Protein AF-A0AAD3AJT8-F1 (afdb_monomer_lite)

Sequence (146 aa):
MVAGFSAAALHGSKWVDAMTVVDLIHHNRHRQPGIRVHGDRIEEDEITVVDGILVTSAARTALDLGCWYPTTAAVAGIDALARETRIKAADVELLAQRYPGRRGIVRAREAIALFDGGSQSPKESWLRVVLTQAGLTATTDADPGR

pLDDT: mean 86.3, std 14.16, range [37.19, 97.94]

Radius of gyration: 15.44 Å; chains: 1; bounding box: 39×39×34 Å

Secondary structure (DSSP, 8-state):
-B-HHHHHHHTT-----S--PEEEE-S-----TTEEEE-----GGGEEEETTEEEE-HHHHHHHHHHHS-HHHHHHHHHHHHHHH---HHHHHHHHHT-TT-TTHHHHHHHHHH--TT--SHHHHHHHHHHHHTT-----------

Foldseek 3Di:
DWAALRLLVLLVQDDPDDLQQTEEEDCDCPDDPSHHYDPDDDDPVQWDARPNDIGGDLLRRLLCLQQPDQLLSSQLSNLSSCLRRVDALVSNVVVLVVPVPRHRSVSSNVSSVQHDVPDPDSVVSNVSSVCVVVVNDDPPDDPPDD

Structure (mmCIF, N/CA/C/O backbone):
data_AF-A0AAD3AJT8-F1
#
_entry.id   AF-A0AAD3AJT8-F1
#
loop_
_atom_site.group_PDB
_atom_site.id
_atom_site.type_symbol
_atom_site.label_atom_id
_atom_site.label_alt_id
_atom_site.label_comp_id
_atom_site.label_asym_id
_atom_site.label_entity_id
_atom_site.label_seq_id
_atom_site.pdbx_PDB_ins_code
_atom_site.Cartn_x
_atom_site.Cartn_y
_atom_site.Cartn_z
_atom_site.occupancy
_atom_site.B_iso_or_equiv
_atom_site.auth_seq_id
_atom_site.auth_comp_id
_atom_site.auth_asym_id
_atom_site.auth_atom_id
_atom_site.pdbx_PDB_model_num
ATOM 1 N N . MET A 1 1 ? -11.597 -11.596 0.221 1.00 91.75 1 MET A N 1
ATOM 2 C CA . MET A 1 1 ? -11.128 -10.622 1.229 1.00 91.75 1 MET A CA 1
ATOM 3 C C . MET A 1 1 ? -10.887 -9.290 0.547 1.00 91.75 1 MET A C 1
ATOM 5 O O . MET A 1 1 ? -10.440 -9.317 -0.594 1.00 91.75 1 MET A O 1
ATOM 9 N N . VAL A 1 2 ? -11.209 -8.171 1.196 1.00 94.31 2 VAL A N 1
ATOM 10 C CA . VAL A 1 2 ? -11.017 -6.824 0.632 1.00 94.31 2 VAL A CA 1
ATOM 11 C C . VAL A 1 2 ? -9.534 -6.446 0.658 1.00 94.31 2 VAL A C 1
ATOM 13 O O . VAL A 1 2 ? -8.856 -6.720 1.645 1.00 94.31 2 VAL A O 1
ATOM 16 N N . ALA A 1 3 ? -9.031 -5.855 -0.427 1.00 94.56 3 ALA A N 1
ATOM 17 C CA . ALA A 1 3 ? -7.622 -5.508 -0.610 1.00 94.56 3 ALA A CA 1
ATOM 18 C C . ALA A 1 3 ? -7.451 -4.151 -1.322 1.00 94.56 3 ALA A C 1
ATOM 20 O O . ALA A 1 3 ? -8.435 -3.464 -1.608 1.00 94.56 3 ALA A O 1
ATOM 21 N N . GLY A 1 4 ? -6.205 -3.751 -1.600 1.00 93.19 4 GLY A N 1
ATOM 22 C CA . GLY A 1 4 ? -5.887 -2.576 -2.423 1.00 93.19 4 GLY A CA 1
ATOM 23 C C . GLY A 1 4 ? -6.526 -1.274 -1.925 1.00 93.19 4 GLY A C 1
ATOM 24 O O . GLY A 1 4 ? -6.581 -1.019 -0.722 1.00 93.19 4 GLY A O 1
ATOM 25 N N . PHE A 1 5 ? -7.037 -0.442 -2.838 1.00 92.50 5 PHE A N 1
ATOM 26 C CA . PHE A 1 5 ? -7.644 0.842 -2.453 1.00 92.50 5 PHE A CA 1
ATOM 27 C C . PHE A 1 5 ? -8.921 0.677 -1.625 1.00 92.50 5 PHE A C 1
ATOM 29 O O . PHE A 1 5 ? -9.211 1.513 -0.773 1.00 92.50 5 PHE A O 1
ATOM 36 N N . SER A 1 6 ? -9.666 -0.413 -1.823 1.00 92.19 6 SER A N 1
ATOM 37 C CA . SER A 1 6 ? -10.845 -0.713 -1.007 1.00 92.19 6 SER A CA 1
ATOM 38 C C . SER A 1 6 ? -10.463 -1.037 0.434 1.00 92.19 6 SER A C 1
ATOM 40 O O . SER A 1 6 ? -11.114 -0.562 1.359 1.00 92.19 6 SER A O 1
ATOM 42 N N . ALA A 1 7 ? -9.381 -1.791 0.636 1.00 93.50 7 ALA A N 1
ATOM 43 C CA . ALA A 1 7 ? -8.843 -2.034 1.968 1.00 93.50 7 ALA A CA 1
ATOM 44 C C . ALA A 1 7 ? -8.306 -0.750 2.596 1.00 93.50 7 ALA A C 1
ATOM 46 O O . ALA A 1 7 ? -8.593 -0.483 3.757 1.00 93.50 7 ALA A O 1
ATOM 47 N N . ALA A 1 8 ? -7.582 0.071 1.829 1.00 92.75 8 ALA A N 1
ATOM 48 C CA . ALA A 1 8 ? -7.080 1.350 2.321 1.00 92.75 8 ALA A CA 1
ATOM 49 C C . ALA A 1 8 ? -8.222 2.256 2.808 1.00 92.75 8 ALA A C 1
ATOM 51 O O . ALA A 1 8 ? -8.114 2.846 3.880 1.00 92.75 8 ALA A O 1
ATOM 52 N N . ALA A 1 9 ? -9.334 2.310 2.067 1.00 91.56 9 ALA A N 1
ATOM 53 C CA . ALA A 1 9 ? -10.524 3.054 2.470 1.00 91.56 9 ALA A CA 1
ATOM 54 C C . ALA A 1 9 ? -11.150 2.515 3.767 1.00 91.56 9 ALA A C 1
ATOM 56 O O . ALA A 1 9 ? -11.516 3.306 4.633 1.00 91.56 9 ALA A O 1
ATOM 57 N N . LEU A 1 10 ? -11.227 1.188 3.937 1.00 93.19 10 LEU A N 1
ATOM 58 C CA . LEU A 1 10 ? -11.688 0.581 5.193 1.00 93.19 10 LEU A CA 1
ATOM 59 C C . LEU A 1 10 ? -10.743 0.899 6.363 1.00 93.19 10 LEU A C 1
ATOM 61 O O . LEU A 1 10 ? -11.212 1.150 7.463 1.00 93.19 10 LEU A O 1
ATOM 65 N N . HIS A 1 11 ? -9.434 1.008 6.124 1.00 92.62 11 HIS A N 1
ATOM 66 C CA . HIS A 1 11 ? -8.458 1.500 7.112 1.00 92.62 11 HIS A CA 1
ATOM 67 C C . HIS A 1 11 ? -8.565 3.008 7.413 1.00 92.62 11 HIS A C 1
ATOM 69 O O . HIS A 1 11 ? -7.739 3.544 8.146 1.00 92.62 11 HIS A O 1
ATOM 75 N N . GLY A 1 12 ? -9.559 3.707 6.857 1.00 89.50 12 GLY A N 1
ATOM 76 C CA . GLY A 1 12 ? -9.808 5.132 7.086 1.00 89.50 12 GLY A CA 1
ATOM 77 C C . GLY A 1 12 ? -9.156 6.064 6.063 1.00 89.50 12 GLY A C 1
ATOM 78 O O . GLY A 1 12 ? -9.372 7.277 6.114 1.00 89.50 12 GLY A O 1
ATOM 79 N N . SER A 1 13 ? -8.394 5.526 5.105 1.00 87.19 13 SER A N 1
ATOM 80 C CA . SER A 1 13 ? -7.703 6.332 4.100 1.00 87.19 13 SER A CA 1
ATOM 81 C C . SER A 1 13 ? -8.689 7.064 3.191 1.00 87.19 13 SER A C 1
ATOM 83 O O . SER A 1 13 ? -9.553 6.463 2.548 1.00 87.19 13 SER A O 1
ATOM 85 N N . LYS A 1 14 ? -8.530 8.384 3.082 1.00 78.69 14 LYS A N 1
ATOM 86 C CA . LYS A 1 14 ? -9.339 9.227 2.193 1.00 78.69 14 LYS A CA 1
ATOM 87 C C . LYS A 1 14 ? -8.633 9.389 0.853 1.00 78.69 14 LYS A C 1
ATOM 89 O O . LYS A 1 14 ? -7.882 10.341 0.644 1.00 78.69 14 LYS A O 1
ATOM 94 N N . TRP A 1 15 ? -8.862 8.436 -0.046 1.00 68.69 15 TRP A N 1
ATOM 95 C CA . TRP A 1 15 ? -8.353 8.495 -1.413 1.00 68.69 15 TRP A CA 1
ATOM 96 C C . TRP A 1 15 ? -9.249 9.343 -2.327 1.00 68.69 15 TRP A C 1
ATOM 98 O O . TRP A 1 15 ? -10.473 9.305 -2.213 1.00 68.69 15 TRP A O 1
ATOM 108 N N . VAL A 1 16 ? -8.641 10.092 -3.252 1.00 55.38 16 VAL A N 1
ATOM 109 C CA . VAL A 1 16 ? -9.338 10.966 -4.212 1.00 55.38 16 VAL A CA 1
ATOM 110 C C . VAL A 1 16 ? -9.272 10.336 -5.604 1.00 55.38 16 VAL A C 1
ATOM 112 O O . VAL A 1 16 ? -8.511 10.774 -6.460 1.00 55.38 16 VAL A O 1
ATOM 115 N N . ASP A 1 17 ? -10.050 9.279 -5.827 1.00 60.09 17 ASP A N 1
ATOM 116 C CA . ASP A 1 17 ? -10.425 8.840 -7.175 1.00 60.09 17 ASP A CA 1
ATOM 117 C C . ASP A 1 17 ? -11.832 8.225 -7.139 1.00 60.09 17 ASP A C 1
ATOM 119 O O . ASP A 1 17 ? -12.138 7.394 -6.286 1.00 60.09 17 ASP A O 1
ATOM 123 N N . ALA A 1 18 ? -12.705 8.690 -8.033 1.00 49.44 18 ALA A N 1
ATOM 124 C CA . ALA A 1 18 ? -14.160 8.525 -7.977 1.00 49.44 18 ALA A CA 1
ATOM 125 C C . ALA A 1 18 ? -14.680 7.253 -8.674 1.00 49.44 18 ALA A C 1
ATOM 127 O O . ALA A 1 18 ? -15.889 7.069 -8.795 1.00 49.44 18 ALA A O 1
ATOM 128 N N . MET A 1 19 ? -13.791 6.367 -9.128 1.00 55.22 19 MET A N 1
ATOM 129 C CA . MET A 1 19 ? -14.154 5.123 -9.817 1.00 55.22 19 MET A CA 1
ATOM 130 C C . MET A 1 19 ? -13.625 3.906 -9.056 1.00 55.22 19 MET A C 1
ATOM 132 O O . MET A 1 19 ? -12.768 3.163 -9.541 1.00 55.22 19 MET A O 1
ATOM 136 N N . THR A 1 20 ? -14.129 3.711 -7.836 1.00 63.78 20 THR A N 1
ATOM 137 C CA . THR A 1 20 ? -13.678 2.656 -6.921 1.00 63.78 20 THR A CA 1
ATOM 138 C C . THR A 1 20 ? -14.097 1.277 -7.423 1.00 63.78 20 THR A C 1
ATOM 140 O O . THR A 1 20 ? -15.145 0.741 -7.068 1.00 63.78 20 THR A O 1
ATOM 143 N N . VAL A 1 21 ? -13.256 0.679 -8.262 1.00 72.25 21 VAL A N 1
ATOM 144 C CA . VAL A 1 21 ? -13.266 -0.767 -8.483 1.00 72.25 21 VAL A CA 1
ATOM 145 C C . VAL A 1 21 ? -12.895 -1.432 -7.160 1.00 72.25 21 VAL A C 1
ATOM 147 O O . VAL A 1 21 ? -11.871 -1.094 -6.568 1.00 72.25 21 VAL A O 1
ATOM 150 N N . VAL A 1 22 ? -13.719 -2.371 -6.699 1.00 81.56 22 VAL A N 1
ATOM 151 C CA . VAL A 1 22 ? -13.459 -3.107 -5.462 1.00 81.56 22 VAL A CA 1
ATOM 152 C C . VAL A 1 22 ? -12.359 -4.132 -5.714 1.00 81.56 22 VAL A C 1
ATOM 154 O O . VAL A 1 22 ? -12.545 -5.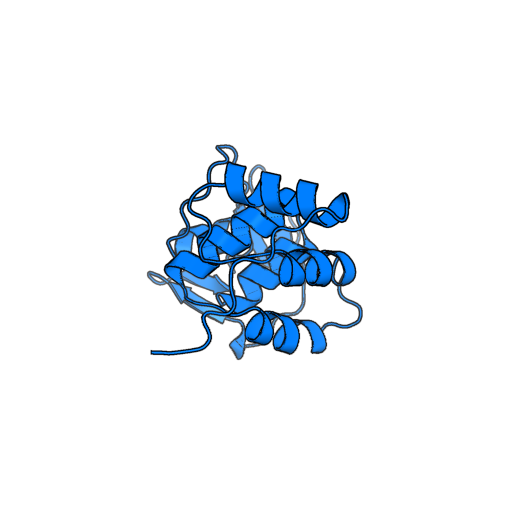053 -6.513 1.00 81.56 22 VAL A O 1
ATOM 157 N N . ASP A 1 23 ? -11.214 -3.983 -5.048 1.00 87.94 23 ASP A N 1
ATOM 158 C CA . ASP A 1 23 ? -10.136 -4.973 -5.107 1.00 87.94 23 ASP A CA 1
ATOM 159 C C . ASP A 1 23 ? -10.393 -6.087 -4.087 1.00 87.94 23 ASP A C 1
ATOM 161 O O . ASP A 1 23 ? -10.536 -5.842 -2.886 1.00 87.94 23 ASP A O 1
ATOM 165 N N . LEU A 1 24 ? -10.411 -7.332 -4.562 1.00 91.00 24 LEU A N 1
ATOM 166 C CA . LEU A 1 24 ? -10.566 -8.521 -3.732 1.00 91.00 24 LEU A CA 1
ATOM 167 C C . LEU A 1 24 ? -9.405 -9.490 -3.948 1.00 91.00 24 LEU A C 1
ATOM 169 O O . LEU A 1 24 ? -9.041 -9.770 -5.086 1.00 91.00 24 LEU A O 1
ATOM 173 N N . ILE A 1 25 ? -8.896 -10.090 -2.873 1.00 88.75 25 ILE A N 1
ATOM 174 C CA . ILE A 1 25 ? -8.090 -11.316 -2.951 1.00 88.75 25 ILE A CA 1
ATOM 175 C C . ILE A 1 25 ? -9.030 -12.511 -2.795 1.00 88.75 25 ILE A C 1
ATOM 177 O O . ILE A 1 25 ? -9.714 -12.652 -1.769 1.00 88.75 25 ILE A O 1
ATOM 181 N N . HIS A 1 26 ? -9.100 -13.346 -3.834 1.00 86.56 26 HIS A N 1
ATOM 182 C CA . HIS A 1 26 ? -9.925 -14.550 -3.852 1.00 86.56 26 HIS A CA 1
ATOM 183 C C . HIS A 1 26 ? -9.467 -15.544 -4.935 1.00 86.56 26 HIS A C 1
ATOM 185 O O . HIS A 1 26 ? -8.973 -15.156 -5.993 1.00 86.56 26 HIS A O 1
ATOM 191 N N . HIS A 1 27 ? -9.652 -16.846 -4.690 1.00 77.56 27 HIS A N 1
ATOM 192 C CA . HIS A 1 27 ? -9.247 -17.901 -5.629 1.00 77.56 27 HIS A CA 1
ATOM 193 C C . HIS A 1 27 ? -10.176 -17.989 -6.850 1.00 77.56 27 HIS A C 1
ATOM 195 O O . HIS A 1 27 ? -9.732 -18.335 -7.945 1.00 77.56 27 HIS A O 1
ATOM 201 N N . ASN A 1 28 ? -11.455 -17.642 -6.685 1.00 75.38 28 ASN A N 1
ATOM 202 C CA . ASN A 1 28 ? -12.420 -17.618 -7.772 1.00 75.38 28 ASN A CA 1
ATOM 203 C C . ASN A 1 28 ? -12.328 -16.297 -8.554 1.00 75.38 28 ASN A C 1
ATOM 205 O O . ASN A 1 28 ? -12.687 -15.236 -8.050 1.00 75.38 28 ASN A O 1
ATOM 209 N N . ARG A 1 29 ? -11.843 -16.377 -9.798 1.00 67.06 29 ARG A N 1
ATOM 210 C CA . ARG A 1 29 ? -11.544 -15.224 -10.666 1.00 67.06 29 ARG A CA 1
ATOM 211 C C . ARG A 1 29 ? -12.719 -14.782 -11.542 1.00 67.06 29 ARG A C 1
ATOM 213 O O . ARG A 1 29 ? -12.490 -14.110 -12.551 1.00 67.06 29 ARG A O 1
ATOM 220 N N . HIS A 1 30 ? -13.955 -15.164 -11.215 1.00 71.88 30 HIS A N 1
ATOM 221 C CA . HIS A 1 30 ? -15.117 -14.675 -11.954 1.00 71.88 30 HIS A CA 1
ATOM 222 C C . HIS A 1 30 ? -15.147 -13.144 -11.937 1.00 71.88 30 HIS A C 1
ATOM 224 O O . HIS A 1 30 ? -15.248 -12.508 -10.890 1.00 71.88 30 HIS A O 1
ATOM 230 N N . ARG A 1 31 ? -15.024 -12.549 -13.125 1.00 62.91 31 ARG A N 1
ATOM 231 C CA . ARG A 1 31 ? -15.059 -11.099 -13.293 1.00 62.91 31 ARG A CA 1
ATOM 232 C C . ARG A 1 31 ? -16.499 -10.622 -13.195 1.00 62.91 31 ARG A C 1
ATOM 23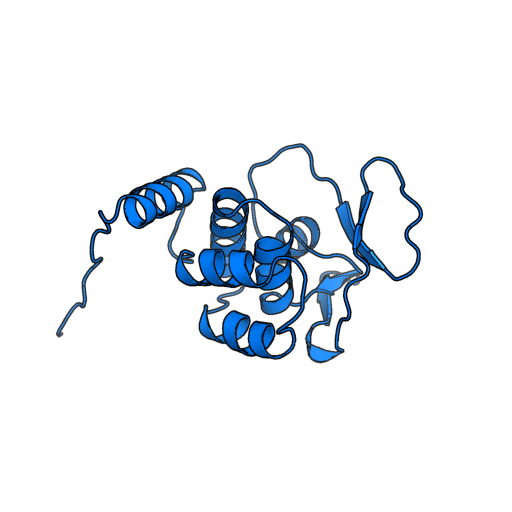4 O O . ARG A 1 31 ? -17.315 -10.960 -14.047 1.00 62.91 31 ARG A O 1
ATOM 241 N N . GLN A 1 32 ? -16.774 -9.804 -12.190 1.00 74.50 32 GLN A N 1
ATOM 242 C CA . GLN A 1 32 ? -17.990 -9.005 -12.113 1.00 74.50 32 GLN A CA 1
ATOM 243 C C . GLN A 1 32 ? -17.645 -7.543 -12.430 1.00 74.50 32 GLN A C 1
ATOM 245 O O . GLN A 1 32 ? -16.567 -7.079 -12.042 1.00 74.50 32 GLN A O 1
ATOM 250 N N . PRO A 1 33 ? -18.511 -6.804 -13.146 1.00 78.50 33 PRO A N 1
ATOM 251 C CA . PRO A 1 33 ? -18.326 -5.370 -13.341 1.00 78.50 33 PRO A CA 1
ATOM 252 C C . PRO A 1 33 ? -18.118 -4.662 -11.995 1.00 78.50 33 PRO A C 1
ATOM 254 O O . PRO A 1 33 ? -18.841 -4.925 -11.040 1.00 78.50 33 PRO A O 1
ATOM 257 N N . GLY A 1 34 ? -17.107 -3.795 -11.909 1.00 81.69 34 GLY A N 1
ATOM 258 C CA . GLY A 1 34 ? -16.777 -3.076 -10.673 1.00 81.69 34 GLY A CA 1
ATOM 259 C C . GLY A 1 34 ? -15.954 -3.865 -9.648 1.00 81.69 34 GLY A C 1
ATOM 260 O O . GLY A 1 34 ? -15.603 -3.295 -8.621 1.00 81.69 34 GLY A O 1
ATOM 261 N N . ILE A 1 35 ? -15.584 -5.124 -9.921 1.00 84.38 35 ILE A N 1
ATOM 262 C CA . ILE A 1 35 ? -14.741 -5.940 -9.034 1.00 84.38 35 ILE A CA 1
ATOM 263 C C . ILE A 1 35 ? -13.466 -6.378 -9.757 1.00 84.38 35 ILE A C 1
ATOM 265 O O . ILE A 1 35 ? -13.505 -6.964 -10.844 1.00 84.38 35 ILE A O 1
ATOM 269 N N . ARG A 1 36 ? -12.314 -6.147 -9.124 1.00 87.69 36 ARG A N 1
ATOM 270 C CA . ARG A 1 36 ? -11.020 -6.682 -9.552 1.00 87.69 36 ARG A CA 1
ATOM 271 C C . ARG A 1 36 ? -10.583 -7.771 -8.582 1.00 87.69 36 ARG A C 1
ATOM 273 O O . ARG A 1 36 ? -10.293 -7.501 -7.423 1.00 87.69 36 ARG A O 1
ATOM 280 N N . VAL A 1 37 ? -10.530 -9.007 -9.072 1.00 89.38 37 VAL A N 1
ATOM 281 C CA . VAL A 1 37 ? -10.081 -10.155 -8.277 1.00 89.38 37 VAL A CA 1
ATOM 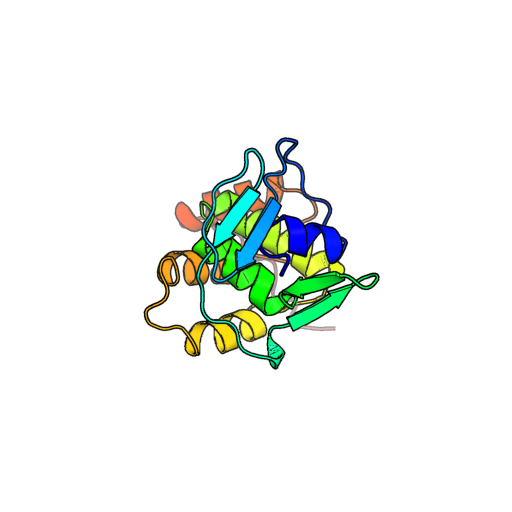282 C C . VAL A 1 37 ? -8.608 -10.445 -8.543 1.00 89.38 37 VAL A C 1
ATOM 284 O O . VAL A 1 37 ? -8.192 -10.611 -9.693 1.00 89.38 37 VAL A O 1
ATOM 287 N N . HIS A 1 38 ? -7.848 -10.559 -7.462 1.00 90.12 38 HIS A N 1
ATOM 288 C CA . HIS A 1 38 ? -6.433 -10.898 -7.417 1.00 90.12 38 HIS A CA 1
ATOM 289 C C . HIS A 1 38 ? -6.258 -12.292 -6.806 1.00 90.12 38 HIS A C 1
ATOM 291 O O . HIS A 1 38 ? -6.924 -12.653 -5.836 1.00 90.12 38 HIS A O 1
ATOM 297 N N . GLY A 1 39 ? -5.380 -13.096 -7.405 1.00 88.50 39 GLY A N 1
ATOM 298 C CA . GLY A 1 39 ? -5.132 -14.489 -7.012 1.00 88.50 39 GLY A CA 1
ATOM 299 C C . GLY A 1 39 ? -3.870 -14.668 -6.170 1.00 88.50 39 GLY A C 1
ATOM 300 O O . GLY A 1 39 ? -3.251 -15.727 -6.236 1.00 88.50 39 GLY A O 1
ATOM 301 N N . ASP A 1 40 ? -3.432 -13.614 -5.489 1.00 90.19 40 ASP A N 1
ATOM 302 C CA . ASP A 1 40 ? -2.190 -13.577 -4.726 1.00 90.19 40 ASP A CA 1
ATOM 303 C C . ASP A 1 40 ? -2.269 -14.469 -3.478 1.00 90.19 40 ASP A C 1
ATOM 305 O O . ASP A 1 40 ? -3.301 -14.535 -2.810 1.00 90.19 40 ASP A O 1
ATOM 309 N N . ARG A 1 41 ? -1.149 -15.121 -3.134 1.00 91.31 41 ARG A N 1
ATOM 310 C CA . ARG A 1 41 ? -0.991 -15.804 -1.841 1.00 91.31 41 ARG A CA 1
ATOM 311 C C . ARG A 1 41 ? -1.072 -14.780 -0.708 1.00 91.31 41 ARG A C 1
ATOM 313 O O . ARG A 1 41 ? -0.593 -13.651 -0.862 1.00 91.31 41 ARG A O 1
ATOM 320 N N . ILE A 1 42 ? -1.664 -15.182 0.408 1.00 93.31 42 ILE A N 1
ATOM 321 C CA . ILE A 1 42 ? -1.782 -14.367 1.611 1.00 93.31 42 ILE A CA 1
ATOM 322 C C . ILE A 1 42 ? -1.679 -15.248 2.852 1.00 93.31 42 ILE A C 1
ATOM 324 O O . ILE A 1 42 ? -2.270 -16.326 2.875 1.00 93.31 42 ILE A O 1
ATOM 328 N N . GLU A 1 43 ? -0.909 -14.798 3.837 1.00 94.56 43 GLU A N 1
ATOM 329 C CA . GLU A 1 43 ? -0.746 -15.470 5.126 1.00 94.56 43 GLU A CA 1
ATOM 330 C C . GLU A 1 43 ? -1.683 -14.876 6.188 1.00 94.56 43 GLU A C 1
ATOM 332 O O . GLU A 1 43 ? -2.229 -13.786 6.017 1.00 94.56 43 GLU A O 1
ATOM 337 N N . GLU A 1 44 ? -1.892 -15.601 7.287 1.00 94.00 44 GLU A N 1
ATOM 338 C CA . GLU A 1 44 ? -2.857 -15.237 8.335 1.00 94.00 44 GLU A CA 1
ATOM 339 C C . GLU A 1 44 ? -2.535 -13.894 9.013 1.00 94.00 44 GLU A C 1
ATOM 341 O O . GLU A 1 44 ? -3.443 -13.109 9.279 1.00 94.00 44 GLU A O 1
ATOM 346 N N . ASP A 1 45 ? -1.250 -13.572 9.205 1.00 95.62 45 ASP A N 1
ATOM 347 C CA . ASP A 1 45 ? -0.797 -12.302 9.798 1.00 95.62 45 ASP A CA 1
ATOM 348 C C . ASP A 1 45 ? -0.983 -11.086 8.870 1.00 95.62 45 ASP A C 1
ATOM 350 O O . ASP A 1 45 ? -0.780 -9.935 9.259 1.00 95.62 45 ASP A O 1
ATOM 354 N N . GLU A 1 46 ? -1.399 -11.329 7.630 1.00 96.75 46 GLU A N 1
ATOM 355 C CA . GLU A 1 46 ? -1.678 -10.308 6.625 1.00 96.75 46 GLU A CA 1
ATOM 356 C C . GLU A 1 46 ? -3.176 -9.997 6.509 1.00 96.75 46 GLU A C 1
ATOM 358 O O . GLU A 1 46 ? -3.583 -9.216 5.644 1.00 96.75 46 GLU A O 1
ATOM 363 N N . ILE A 1 47 ? -3.992 -10.596 7.378 1.00 97.00 47 ILE A N 1
ATOM 364 C CA . ILE A 1 47 ? -5.447 -10.477 7.412 1.00 97.00 47 ILE A CA 1
ATOM 365 C C . ILE A 1 47 ? -5.861 -9.789 8.709 1.00 97.00 47 ILE A C 1
ATOM 367 O O . ILE A 1 47 ? -5.352 -10.078 9.786 1.00 97.00 47 ILE A O 1
ATOM 371 N N . THR A 1 48 ? -6.814 -8.871 8.613 1.00 97.00 48 THR A N 1
ATOM 372 C CA . THR A 1 48 ? -7.453 -8.246 9.769 1.00 97.00 48 THR A CA 1
ATOM 373 C C . THR A 1 48 ? -8.949 -8.075 9.529 1.00 97.00 48 THR A C 1
ATOM 375 O O . THR A 1 48 ? -9.454 -8.308 8.427 1.00 97.00 48 THR A O 1
ATOM 378 N N . VAL A 1 49 ? -9.668 -7.686 10.576 1.00 96.94 49 VAL A N 1
ATOM 379 C CA . VAL A 1 49 ? -11.095 -7.387 10.525 1.00 96.94 49 VAL A CA 1
ATOM 380 C C . VAL A 1 49 ? -11.298 -5.905 10.805 1.00 96.94 49 VAL A C 1
ATOM 382 O O . VAL A 1 49 ? -10.861 -5.406 11.838 1.00 96.94 49 VAL A O 1
ATOM 385 N N . VAL A 1 50 ? -11.997 -5.219 9.904 1.00 94.25 50 VAL A N 1
ATOM 386 C CA . VAL A 1 50 ? -12.456 -3.837 10.098 1.00 94.25 50 VAL A CA 1
ATOM 387 C C . VAL A 1 50 ? -13.967 -3.825 9.931 1.00 94.25 50 VAL A C 1
ATOM 389 O O . VAL A 1 50 ? -14.467 -4.305 8.917 1.00 94.25 50 VAL A O 1
ATOM 392 N N . ASP A 1 51 ? -14.696 -3.357 10.946 1.00 91.88 51 ASP A N 1
ATOM 393 C CA . ASP A 1 51 ? -16.167 -3.323 10.963 1.00 91.88 51 ASP A CA 1
ATOM 394 C C . ASP A 1 51 ? -16.830 -4.660 10.561 1.00 91.88 51 ASP A C 1
ATOM 396 O O . ASP A 1 51 ? -17.839 -4.708 9.860 1.00 91.88 51 ASP A O 1
ATOM 400 N N . GLY A 1 52 ? -16.234 -5.782 10.984 1.00 94.00 52 GLY A N 1
ATOM 401 C CA . GLY A 1 52 ? -16.716 -7.136 10.675 1.00 94.00 52 GLY A CA 1
ATOM 402 C C . GLY A 1 52 ? -16.352 -7.660 9.278 1.00 94.00 52 GLY A C 1
ATOM 403 O O . GLY A 1 52 ? -16.703 -8.790 8.942 1.00 94.00 52 GLY A O 1
ATOM 404 N N . ILE A 1 53 ? -15.628 -6.884 8.470 1.00 93.94 53 ILE A N 1
ATOM 405 C CA . ILE A 1 53 ? -15.190 -7.254 7.120 1.00 93.94 53 ILE A CA 1
ATOM 406 C C . ILE A 1 53 ? -13.747 -7.755 7.172 1.00 93.94 53 ILE A C 1
ATOM 408 O O . ILE A 1 53 ? -12.895 -7.124 7.788 1.00 93.94 53 ILE A O 1
ATOM 412 N N . LEU A 1 54 ? -13.448 -8.865 6.487 1.00 96.69 54 LEU A N 1
ATOM 413 C CA . LEU A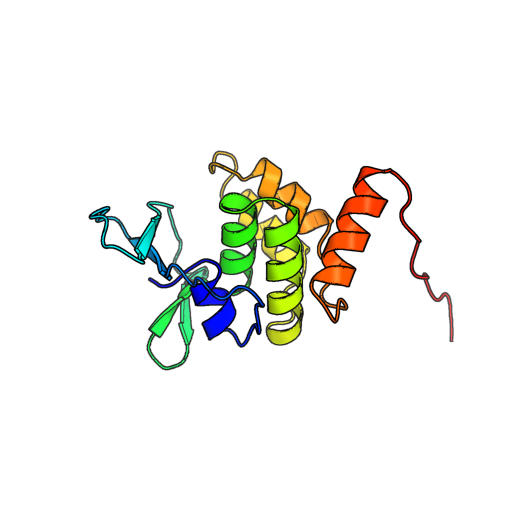 1 54 ? -12.067 -9.316 6.283 1.00 96.69 54 LEU A CA 1
ATOM 414 C C . LEU A 1 54 ? -11.350 -8.406 5.282 1.00 96.69 54 LEU A C 1
ATOM 416 O O . LEU A 1 54 ? -11.759 -8.305 4.115 1.00 96.69 54 LEU A O 1
ATOM 420 N N . VAL A 1 55 ? -10.243 -7.820 5.727 1.00 96.44 55 VAL A N 1
ATOM 421 C CA . VAL A 1 55 ? -9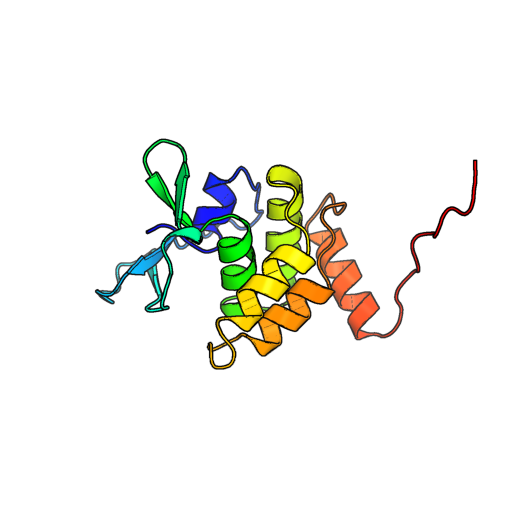.425 -6.852 4.993 1.00 96.44 55 VAL A CA 1
ATOM 422 C C . VAL A 1 55 ? -7.953 -7.247 5.086 1.00 96.44 55 VAL A C 1
ATOM 424 O O . VAL A 1 55 ? -7.511 -7.797 6.092 1.00 96.44 55 VAL A O 1
ATOM 427 N N . THR A 1 56 ? -7.165 -6.950 4.057 1.00 97.75 56 THR A N 1
ATOM 428 C CA . THR A 1 56 ? -5.703 -7.009 4.162 1.00 97.75 56 THR A CA 1
ATOM 429 C C . THR A 1 56 ? -5.197 -6.084 5.269 1.00 97.75 56 THR A C 1
ATOM 431 O O . THR A 1 56 ? -5.697 -4.971 5.429 1.00 97.75 56 THR A O 1
ATOM 434 N N . SER A 1 57 ? -4.177 -6.500 6.023 1.00 97.44 57 SER A N 1
ATOM 435 C CA . SER A 1 57 ? -3.504 -5.641 7.007 1.00 97.44 57 SER A CA 1
ATOM 436 C C . SER A 1 57 ? -2.963 -4.367 6.345 1.00 97.44 57 SER A C 1
ATOM 438 O O . SER A 1 57 ? -2.807 -4.310 5.123 1.00 97.44 57 SER A O 1
ATOM 440 N N . ALA A 1 58 ? -2.661 -3.321 7.115 1.00 96.94 58 ALA A N 1
ATOM 441 C CA . ALA A 1 58 ? -2.173 -2.066 6.539 1.00 96.94 58 ALA A CA 1
ATOM 442 C C . ALA A 1 58 ? -0.862 -2.258 5.743 1.00 96.94 58 ALA A C 1
ATOM 444 O O . ALA A 1 58 ? -0.748 -1.786 4.612 1.00 96.94 58 ALA A O 1
ATOM 445 N N . ALA A 1 59 ? 0.088 -3.041 6.267 1.00 97.38 59 ALA A N 1
ATOM 446 C CA . ALA A 1 59 ? 1.330 -3.360 5.558 1.00 97.38 59 ALA A CA 1
ATOM 447 C C . ALA A 1 59 ? 1.073 -4.149 4.262 1.00 97.38 59 ALA A C 1
ATOM 449 O O . ALA A 1 59 ? 1.646 -3.833 3.216 1.00 97.38 59 ALA A O 1
ATOM 450 N N . ARG A 1 60 ? 0.163 -5.134 4.291 1.00 97.75 60 ARG A N 1
ATOM 451 C CA . ARG A 1 60 ? -0.215 -5.883 3.085 1.00 97.75 60 ARG A CA 1
ATOM 452 C C . ARG A 1 60 ? -0.935 -5.001 2.069 1.00 97.75 60 ARG A C 1
ATOM 454 O O . ARG A 1 60 ? -0.634 -5.075 0.883 1.00 97.75 60 ARG A O 1
ATOM 461 N N . THR A 1 61 ? -1.810 -4.117 2.530 1.00 97.19 61 THR A N 1
ATOM 462 C CA . THR A 1 61 ? -2.509 -3.142 1.689 1.00 97.19 61 THR A CA 1
ATOM 463 C C . THR A 1 61 ? -1.513 -2.234 0.967 1.00 97.19 61 THR A C 1
ATOM 465 O O . THR A 1 61 ? -1.608 -2.078 -0.247 1.00 97.19 61 THR A O 1
ATOM 468 N N . ALA A 1 62 ? -0.503 -1.705 1.664 1.00 97.25 62 ALA A N 1
ATOM 469 C CA . ALA A 1 62 ? 0.552 -0.906 1.037 1.00 97.25 62 ALA A CA 1
ATOM 470 C C . ALA A 1 62 ? 1.341 -1.698 -0.021 1.00 97.25 62 ALA A C 1
ATOM 472 O O . ALA A 1 62 ? 1.585 -1.200 -1.123 1.00 97.25 62 ALA A O 1
ATOM 473 N N . LEU A 1 63 ? 1.688 -2.955 0.278 1.00 97.94 63 LEU A N 1
ATOM 474 C CA . LEU A 1 63 ? 2.371 -3.831 -0.674 1.00 97.94 63 LEU A CA 1
ATOM 475 C C . LEU A 1 63 ? 1.511 -4.111 -1.920 1.00 97.94 63 LEU A C 1
ATOM 477 O O . LEU A 1 63 ? 2.023 -4.096 -3.041 1.00 97.94 63 LEU A O 1
ATOM 481 N N . ASP A 1 64 ? 0.213 -4.359 -1.732 1.00 96.69 64 ASP A N 1
ATOM 482 C CA . ASP A 1 64 ? -0.763 -4.560 -2.806 1.00 96.69 64 ASP A CA 1
ATOM 483 C C . ASP A 1 64 ? -0.872 -3.324 -3.703 1.00 96.69 64 ASP A C 1
ATOM 485 O O . ASP A 1 64 ? -0.780 -3.448 -4.926 1.00 96.69 64 ASP A O 1
ATOM 489 N N . LEU A 1 65 ? -0.975 -2.130 -3.108 1.00 95.62 65 LEU A N 1
ATOM 490 C CA . LEU A 1 65 ? -0.998 -0.869 -3.849 1.00 95.62 65 LEU A CA 1
ATOM 491 C C . LEU A 1 65 ? 0.247 -0.722 -4.734 1.00 95.62 65 LEU A C 1
ATOM 493 O O . LEU A 1 65 ? 0.129 -0.477 -5.937 1.00 95.62 65 LEU A O 1
ATOM 497 N N . GLY A 1 66 ? 1.430 -0.959 -4.164 1.00 96.31 66 GLY A N 1
ATOM 498 C CA . GLY A 1 66 ? 2.698 -0.917 -4.892 1.00 96.31 66 GLY A CA 1
ATOM 499 C C . GLY A 1 66 ? 2.802 -1.941 -6.030 1.00 96.31 66 GLY A C 1
ATOM 500 O O . GLY A 1 66 ? 3.385 -1.654 -7.077 1.00 96.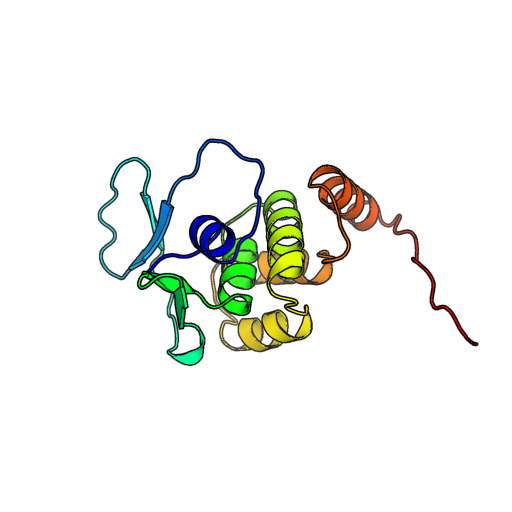31 66 GLY A O 1
ATOM 501 N N . CYS A 1 67 ? 2.224 -3.134 -5.860 1.00 96.69 67 CYS A N 1
ATOM 502 C CA . CYS A 1 67 ? 2.274 -4.187 -6.877 1.00 96.69 67 CYS A CA 1
ATOM 503 C C . CYS A 1 67 ? 1.274 -3.957 -8.021 1.00 96.69 67 CYS A C 1
ATOM 505 O O . CYS A 1 67 ? 1.564 -4.288 -9.178 1.00 96.69 67 CYS A O 1
ATOM 507 N N . TRP A 1 68 ? 0.085 -3.437 -7.712 1.00 94.62 68 TRP A N 1
ATOM 508 C CA . TRP A 1 68 ? -1.049 -3.422 -8.641 1.00 94.62 68 TRP A CA 1
ATOM 509 C C . TRP A 1 68 ? -1.203 -2.114 -9.413 1.00 94.62 68 TRP A C 1
ATOM 511 O O . TRP A 1 68 ? -1.718 -2.139 -10.533 1.00 94.62 68 TRP A O 1
ATOM 521 N N . TYR A 1 69 ? -0.726 -0.997 -8.865 1.00 93.06 69 TYR A N 1
ATOM 522 C CA . TYR A 1 69 ? -0.971 0.333 -9.420 1.00 93.06 69 TYR A CA 1
ATOM 523 C C . TYR A 1 69 ? 0.297 0.988 -9.992 1.00 93.06 69 TYR A C 1
ATOM 525 O O . TYR A 1 69 ? 1.415 0.548 -9.705 1.00 93.06 69 TYR A O 1
ATOM 533 N N . PRO A 1 70 ? 0.157 2.013 -10.857 1.00 92.94 70 PRO A N 1
ATOM 534 C CA . PRO A 1 70 ? 1.277 2.863 -11.255 1.00 92.94 70 PRO A CA 1
ATOM 535 C C . PRO A 1 70 ? 1.916 3.543 -10.038 1.00 92.94 70 PRO A C 1
ATOM 537 O O . PRO A 1 70 ? 1.201 3.932 -9.116 1.00 92.94 70 PRO A O 1
ATOM 540 N N . THR A 1 71 ? 3.239 3.735 -10.058 1.00 93.56 71 THR A N 1
ATOM 541 C CA . THR A 1 71 ? 4.028 4.202 -8.903 1.00 93.56 71 THR A CA 1
ATOM 542 C C . THR A 1 71 ? 3.450 5.456 -8.254 1.00 93.56 71 THR A C 1
ATOM 544 O O . THR A 1 71 ? 3.284 5.482 -7.044 1.00 93.56 71 THR A O 1
ATOM 547 N N . THR A 1 72 ? 3.056 6.469 -9.027 1.00 91.31 72 THR A N 1
ATOM 548 C CA . THR A 1 72 ? 2.512 7.713 -8.460 1.00 91.31 72 THR A CA 1
ATOM 549 C C . THR A 1 72 ? 1.187 7.514 -7.723 1.00 91.31 72 THR A C 1
ATOM 551 O O . THR A 1 72 ? 1.001 8.064 -6.641 1.00 91.31 72 THR A O 1
ATOM 554 N N . ALA A 1 73 ? 0.281 6.703 -8.278 1.00 90.81 73 ALA A N 1
ATOM 555 C CA . ALA A 1 73 ? -0.984 6.375 -7.623 1.00 90.81 73 ALA A CA 1
ATOM 556 C C . ALA A 1 73 ? -0.747 5.514 -6.374 1.00 90.81 73 ALA A C 1
ATOM 558 O O . ALA A 1 73 ? -1.359 5.753 -5.338 1.00 90.81 73 ALA A O 1
ATOM 559 N N . ALA A 1 74 ? 0.180 4.555 -6.457 1.00 93.88 74 ALA A N 1
ATOM 560 C CA . ALA A 1 74 ? 0.571 3.734 -5.321 1.00 93.88 74 ALA A CA 1
ATOM 561 C C . ALA A 1 74 ? 1.157 4.582 -4.184 1.00 93.88 74 ALA A C 1
ATOM 563 O O . ALA A 1 74 ? 0.685 4.467 -3.063 1.00 93.88 74 ALA A O 1
ATOM 564 N N . VAL A 1 75 ? 2.122 5.466 -4.466 1.00 94.31 75 VAL A N 1
ATOM 565 C CA . VAL A 1 75 ? 2.767 6.332 -3.461 1.00 94.31 75 VAL A CA 1
ATOM 566 C C . VAL A 1 75 ? 1.740 7.182 -2.735 1.00 94.31 75 VAL A C 1
ATOM 568 O O . VAL A 1 75 ? 1.677 7.152 -1.514 1.00 94.31 75 VAL A O 1
ATOM 571 N N . ALA A 1 76 ? 0.886 7.885 -3.471 1.00 91.81 76 ALA A N 1
ATOM 572 C CA . ALA A 1 76 ? -0.129 8.712 -2.843 1.00 91.81 76 ALA A CA 1
ATOM 573 C C . ALA A 1 76 ? -1.123 7.857 -2.021 1.00 91.81 76 ALA A C 1
ATOM 575 O O . ALA A 1 76 ? -1.567 8.284 -0.953 1.00 91.81 76 ALA A O 1
ATOM 576 N N . GLY A 1 77 ? -1.475 6.651 -2.484 1.00 92.94 77 GLY A N 1
ATOM 577 C CA . GLY A 1 77 ? -2.358 5.743 -1.745 1.00 92.94 77 GLY A CA 1
ATOM 578 C C . GLY A 1 77 ? -1.721 5.239 -0.454 1.00 92.94 77 GLY A C 1
ATOM 579 O O . GLY A 1 77 ? -2.377 5.172 0.584 1.00 92.94 77 GLY A O 1
ATOM 580 N N . ILE A 1 78 ? -0.425 4.936 -0.512 1.00 95.00 78 ILE A N 1
ATOM 581 C CA . ILE A 1 78 ? 0.374 4.518 0.636 1.00 95.00 78 ILE A CA 1
ATOM 582 C C . ILE A 1 78 ? 0.549 5.683 1.620 1.00 95.00 78 ILE A C 1
ATOM 584 O O . ILE A 1 78 ? 0.392 5.452 2.811 1.00 95.00 78 ILE A O 1
ATOM 588 N N . ASP A 1 79 ? 0.771 6.922 1.167 1.00 93.19 79 ASP A N 1
ATOM 589 C CA . ASP A 1 79 ? 0.820 8.108 2.041 1.00 93.19 79 ASP A CA 1
ATOM 590 C C . ASP A 1 79 ? -0.482 8.271 2.830 1.00 93.19 79 ASP A C 1
ATOM 592 O O . ASP A 1 79 ? -0.482 8.429 4.053 1.00 93.19 79 ASP A O 1
ATOM 596 N N . ALA A 1 80 ? -1.614 8.206 2.124 1.00 91.75 80 ALA A N 1
ATOM 597 C CA . ALA A 1 80 ? -2.925 8.362 2.730 1.00 91.75 80 ALA A CA 1
ATOM 598 C C . ALA A 1 80 ? -3.253 7.213 3.695 1.00 91.75 80 ALA A C 1
ATOM 600 O O . ALA A 1 80 ? -3.963 7.429 4.671 1.00 91.75 80 ALA A O 1
ATOM 601 N N . LEU A 1 81 ? -2.774 5.996 3.427 1.00 93.94 81 LEU A N 1
ATOM 602 C CA . LEU A 1 81 ? -2.889 4.866 4.348 1.00 93.94 81 LEU A CA 1
ATOM 603 C C . LEU A 1 81 ? -1.988 5.056 5.577 1.00 93.94 81 LEU A C 1
ATOM 605 O O . LEU A 1 81 ? -2.450 4.923 6.706 1.00 93.94 81 LEU A O 1
ATOM 609 N N . ALA A 1 82 ? -0.721 5.415 5.363 1.00 93.44 82 ALA A N 1
ATOM 610 C CA . ALA A 1 82 ? 0.279 5.605 6.409 1.00 93.44 82 ALA A CA 1
ATOM 611 C C . ALA A 1 82 ? -0.114 6.694 7.410 1.00 93.44 82 ALA A C 1
ATOM 613 O O . ALA A 1 82 ? 0.183 6.561 8.598 1.00 93.44 82 ALA A O 1
ATOM 614 N N . ARG A 1 83 ? -0.838 7.722 6.961 1.00 90.56 83 ARG A N 1
ATOM 615 C CA . ARG A 1 83 ? -1.393 8.760 7.833 1.00 90.56 83 ARG A CA 1
ATOM 616 C C . ARG A 1 83 ? -2.354 8.205 8.889 1.00 90.56 83 ARG A C 1
ATOM 618 O O . ARG A 1 83 ? -2.304 8.631 10.039 1.00 90.56 83 ARG A O 1
ATOM 625 N N . GLU A 1 84 ? -3.194 7.246 8.508 1.00 92.06 84 GLU A N 1
ATOM 626 C CA . GLU A 1 84 ? -4.231 6.685 9.382 1.00 92.06 84 GLU A CA 1
ATOM 627 C C . GLU A 1 84 ? -3.708 5.501 10.205 1.00 92.06 84 GLU A C 1
ATOM 629 O O . GLU A 1 84 ? -4.025 5.357 11.384 1.00 92.06 84 GLU A O 1
ATOM 634 N N . THR A 1 85 ? -2.851 4.664 9.612 1.00 92.19 85 THR A N 1
ATOM 635 C CA . THR A 1 85 ? -2.414 3.403 10.230 1.00 92.19 85 THR A CA 1
ATOM 636 C C . THR A 1 85 ? -1.017 3.459 10.841 1.00 92.19 85 THR A C 1
ATOM 638 O O . THR A 1 85 ? -0.608 2.505 11.500 1.00 92.19 85 THR A O 1
ATOM 641 N N . ARG A 1 86 ? -0.262 4.544 10.616 1.00 88.25 86 ARG A N 1
ATOM 642 C CA . ARG A 1 86 ? 1.134 4.731 11.065 1.00 88.25 86 ARG A CA 1
ATOM 643 C C . ARG A 1 86 ? 2.100 3.628 10.613 1.00 88.25 86 ARG A C 1
ATOM 645 O O . ARG A 1 86 ? 3.094 3.368 11.294 1.00 88.25 86 ARG A O 1
ATOM 652 N N . ILE A 1 87 ? 1.819 2.979 9.481 1.00 94.12 87 ILE A N 1
ATOM 653 C CA . ILE A 1 87 ? 2.744 1.997 8.897 1.00 94.12 87 ILE A CA 1
ATOM 654 C C . ILE A 1 87 ? 4.046 2.672 8.473 1.00 94.12 87 ILE A C 1
ATOM 656 O O . ILE A 1 87 ? 4.042 3.798 7.973 1.00 94.12 87 ILE A O 1
ATOM 660 N N . LYS A 1 88 ? 5.162 1.968 8.652 1.00 92.00 88 LYS A N 1
ATOM 661 C CA . LYS A 1 88 ? 6.494 2.422 8.249 1.00 92.00 88 LYS A CA 1
ATOM 662 C C . LYS A 1 88 ? 6.970 1.654 7.024 1.00 92.00 88 LYS A C 1
ATOM 664 O O . LYS A 1 88 ? 6.563 0.517 6.796 1.00 92.00 88 LYS A O 1
ATOM 669 N N . ALA A 1 89 ? 7.894 2.246 6.265 1.00 93.31 89 ALA A N 1
ATOM 670 C CA . ALA A 1 89 ? 8.482 1.590 5.096 1.00 93.31 89 ALA A CA 1
ATOM 671 C C . ALA A 1 89 ? 9.094 0.229 5.455 1.00 93.31 89 ALA A C 1
ATOM 673 O O . ALA A 1 89 ? 8.825 -0.757 4.776 1.00 93.31 89 ALA A O 1
ATOM 674 N N . ALA A 1 90 ? 9.788 0.151 6.595 1.00 93.69 90 ALA A N 1
ATOM 675 C CA . ALA A 1 90 ? 10.373 -1.085 7.113 1.00 93.69 90 ALA A CA 1
ATOM 676 C C . ALA A 1 90 ? 9.349 -2.225 7.295 1.00 93.69 90 ALA A C 1
ATOM 678 O O . ALA A 1 90 ? 9.673 -3.378 7.009 1.00 93.69 90 ALA A O 1
ATOM 679 N N . ASP A 1 91 ? 8.113 -1.921 7.710 1.00 93.44 91 ASP A N 1
ATOM 680 C CA . ASP A 1 91 ? 7.061 -2.931 7.894 1.00 93.44 91 ASP A CA 1
ATOM 681 C C . ASP A 1 91 ? 6.674 -3.559 6.545 1.00 93.44 91 ASP A C 1
ATOM 683 O O . ASP A 1 91 ? 6.521 -4.777 6.415 1.00 93.44 91 ASP A O 1
ATOM 687 N N . VAL A 1 92 ? 6.557 -2.719 5.512 1.00 95.81 92 VAL A N 1
ATOM 688 C CA . VAL A 1 92 ? 6.193 -3.144 4.155 1.00 95.81 92 VAL A CA 1
ATOM 689 C C . VAL A 1 92 ? 7.370 -3.832 3.460 1.00 95.81 92 VAL A C 1
ATOM 691 O O . VAL A 1 92 ? 7.172 -4.816 2.749 1.00 95.81 92 VAL A O 1
ATOM 694 N N . GLU A 1 93 ? 8.602 -3.370 3.682 1.00 95.06 93 GLU A N 1
ATOM 695 C CA . GLU A 1 93 ? 9.819 -3.996 3.153 1.00 95.06 93 GLU A CA 1
ATOM 696 C C . GLU A 1 93 ? 10.032 -5.399 3.718 1.00 95.06 93 GLU A C 1
ATOM 698 O O . GLU A 1 93 ? 10.307 -6.330 2.955 1.00 95.06 93 GLU A O 1
ATOM 703 N N . LEU A 1 94 ? 9.863 -5.572 5.032 1.00 95.12 94 LEU A N 1
ATOM 704 C CA . LEU A 1 94 ? 9.951 -6.878 5.678 1.00 95.12 94 LEU A CA 1
ATOM 705 C C . LEU A 1 94 ? 8.909 -7.841 5.099 1.00 95.12 94 LEU A C 1
ATOM 707 O O . LEU A 1 94 ? 9.210 -9.003 4.820 1.00 95.12 94 LEU A O 1
ATOM 711 N N . LEU A 1 95 ? 7.693 -7.351 4.848 1.00 96.50 95 LEU A N 1
ATOM 712 C CA . LEU A 1 95 ? 6.657 -8.141 4.195 1.00 96.50 95 LEU A CA 1
ATOM 713 C C . LEU A 1 95 ? 7.019 -8.477 2.739 1.00 96.50 95 LEU A C 1
ATOM 715 O O . LEU A 1 95 ? 6.875 -9.622 2.311 1.00 96.50 95 LEU A O 1
ATOM 719 N N . ALA A 1 96 ? 7.544 -7.514 1.977 1.00 95.81 96 ALA A N 1
ATOM 720 C CA . ALA A 1 96 ? 7.944 -7.693 0.581 1.00 95.81 96 ALA A CA 1
ATOM 721 C C . ALA A 1 96 ? 9.012 -8.788 0.399 1.00 95.81 96 ALA A C 1
ATOM 723 O O . ALA A 1 96 ? 9.035 -9.468 -0.632 1.00 95.81 96 ALA A O 1
ATOM 724 N N . GLN A 1 97 ? 9.882 -8.997 1.393 1.00 95.69 97 GLN A N 1
ATOM 725 C CA . GLN A 1 97 ? 10.890 -10.067 1.382 1.00 95.69 97 GLN A CA 1
ATOM 726 C C . GLN A 1 97 ? 10.270 -11.471 1.335 1.00 95.69 97 GLN A C 1
ATOM 728 O O . GLN A 1 97 ? 10.871 -12.379 0.765 1.00 95.69 97 GLN A O 1
ATOM 733 N N . ARG A 1 98 ? 9.038 -11.649 1.834 1.00 95.75 98 ARG A N 1
ATOM 734 C CA . ARG A 1 98 ? 8.300 -12.926 1.766 1.00 95.75 98 ARG A CA 1
ATOM 735 C C . ARG A 1 98 ? 7.800 -13.262 0.352 1.00 95.75 98 ARG A C 1
ATOM 737 O O . ARG A 1 98 ? 7.288 -14.359 0.117 1.00 95.75 98 ARG A O 1
ATOM 744 N N . TYR A 1 99 ? 7.928 -12.324 -0.590 1.00 94.81 99 TYR A N 1
ATOM 745 C CA . TYR A 1 99 ? 7.319 -12.366 -1.920 1.00 94.81 99 TYR A CA 1
ATOM 746 C C . TYR A 1 99 ? 8.303 -12.022 -3.064 1.00 94.81 99 TYR A C 1
ATOM 748 O O . TYR A 1 99 ? 7.971 -11.215 -3.935 1.00 94.81 99 TYR A O 1
ATOM 756 N N . PRO A 1 100 ? 9.499 -12.642 -3.144 1.00 89.06 100 PRO A N 1
ATOM 757 C CA . PRO A 1 100 ? 10.553 -12.224 -4.078 1.00 89.06 100 PRO A CA 1
ATOM 758 C C . PRO A 1 100 ? 10.171 -12.348 -5.564 1.00 89.06 100 PRO A C 1
ATOM 760 O O . PRO A 1 100 ? 10.692 -11.598 -6.384 1.00 89.06 100 PRO A O 1
ATOM 763 N N . GLY A 1 101 ? 9.248 -13.253 -5.910 1.00 91.50 101 GLY A N 1
ATOM 764 C CA . GLY A 1 101 ? 8.751 -13.465 -7.277 1.00 91.50 101 GLY A CA 1
ATOM 765 C C . GLY A 1 101 ? 7.367 -12.873 -7.558 1.00 91.50 101 GLY A C 1
ATOM 766 O O . GLY A 1 101 ? 6.777 -13.162 -8.599 1.00 91.50 101 GLY A O 1
ATOM 767 N N . ARG A 1 102 ? 6.800 -12.088 -6.632 1.00 94.25 102 ARG A N 1
ATOM 768 C CA . ARG A 1 102 ? 5.457 -11.529 -6.813 1.00 94.25 102 ARG A CA 1
ATOM 769 C C . ARG A 1 102 ? 5.450 -10.538 -7.975 1.00 94.25 102 ARG A C 1
ATOM 771 O O . ARG A 1 102 ? 6.306 -9.659 -8.086 1.00 94.25 102 ARG A O 1
ATOM 778 N N . ARG A 1 103 ? 4.453 -10.655 -8.853 1.00 94.50 103 ARG A N 1
ATOM 779 C CA . ARG A 1 103 ? 4.272 -9.710 -9.958 1.00 94.50 103 ARG A CA 1
ATOM 780 C C . ARG A 1 103 ? 4.107 -8.295 -9.399 1.00 94.50 103 ARG A C 1
ATOM 782 O O . ARG A 1 103 ? 3.240 -8.061 -8.568 1.00 94.50 103 ARG A O 1
ATOM 789 N N . GLY A 1 104 ? 4.918 -7.364 -9.895 1.00 95.94 104 GLY A N 1
ATOM 790 C CA . GLY A 1 104 ? 4.897 -5.969 -9.448 1.00 95.94 104 GLY A CA 1
ATOM 791 C C . GLY A 1 104 ? 5.778 -5.675 -8.233 1.00 95.94 104 GLY A C 1
ATOM 792 O O . GLY A 1 104 ? 5.861 -4.516 -7.849 1.00 95.94 104 GLY A O 1
ATOM 793 N N . ILE A 1 105 ? 6.495 -6.659 -7.673 1.00 96.62 105 ILE A N 1
ATOM 794 C CA . ILE A 1 105 ? 7.304 -6.457 -6.458 1.00 96.62 105 ILE A CA 1
ATOM 795 C C . ILE A 1 105 ? 8.409 -5.405 -6.625 1.00 96.62 105 ILE A C 1
ATOM 797 O O . ILE A 1 105 ? 8.700 -4.670 -5.689 1.00 96.62 105 ILE A O 1
ATOM 801 N N . VAL A 1 106 ? 9.006 -5.295 -7.817 1.00 95.44 106 VAL A N 1
ATOM 802 C CA . VAL A 1 106 ? 10.027 -4.273 -8.112 1.00 95.44 106 VAL A CA 1
ATOM 803 C C . VAL A 1 106 ? 9.420 -2.872 -8.020 1.00 95.44 106 VAL A C 1
ATOM 805 O O . VAL A 1 106 ? 9.926 -2.037 -7.280 1.00 95.44 106 VAL A O 1
ATOM 808 N N . ARG A 1 107 ? 8.269 -2.654 -8.666 1.00 95.88 107 ARG A N 1
ATOM 809 C CA . ARG A 1 107 ? 7.528 -1.387 -8.584 1.00 95.88 107 ARG A CA 1
ATOM 810 C C . ARG A 1 107 ? 7.038 -1.098 -7.168 1.00 95.88 107 ARG A C 1
ATOM 812 O O . ARG A 1 107 ? 7.040 0.048 -6.737 1.00 95.88 107 ARG A O 1
ATOM 819 N N . ALA A 1 108 ? 6.641 -2.133 -6.433 1.00 96.75 108 ALA A N 1
ATOM 820 C CA . ALA A 1 108 ? 6.245 -1.972 -5.046 1.00 96.75 108 ALA A CA 1
ATOM 821 C C . ALA A 1 108 ? 7.404 -1.438 -4.204 1.00 96.75 108 ALA A C 1
ATOM 823 O O . ALA A 1 108 ? 7.204 -0.491 -3.458 1.00 96.75 108 ALA A O 1
ATOM 824 N N . ARG A 1 109 ? 8.620 -1.974 -4.377 1.00 95.69 109 ARG A N 1
ATOM 825 C CA . ARG A 1 109 ? 9.820 -1.457 -3.699 1.00 95.69 109 ARG A CA 1
ATOM 826 C C . ARG A 1 109 ? 10.117 -0.005 -4.068 1.00 95.69 109 ARG A C 1
ATOM 828 O O . ARG A 1 109 ? 10.429 0.775 -3.179 1.00 95.69 109 ARG A O 1
ATOM 835 N N . GLU A 1 110 ? 9.960 0.372 -5.336 1.00 94.81 110 GLU A N 1
ATOM 836 C CA . GLU A 1 110 ? 10.084 1.776 -5.755 1.00 94.81 110 GLU A CA 1
ATOM 837 C C . GLU A 1 110 ? 9.063 2.672 -5.042 1.00 94.81 110 GLU A C 1
ATOM 839 O O . GLU A 1 110 ? 9.429 3.711 -4.505 1.00 94.81 110 GLU A O 1
ATOM 844 N N . ALA A 1 111 ? 7.790 2.270 -4.988 1.00 95.19 111 ALA A N 1
ATOM 845 C CA . ALA A 1 111 ? 6.755 3.035 -4.295 1.00 95.19 111 ALA A CA 1
ATOM 846 C C . ALA A 1 111 ? 7.008 3.116 -2.777 1.00 95.19 111 ALA A C 1
ATOM 848 O O . ALA A 1 111 ? 6.823 4.174 -2.180 1.00 95.19 111 ALA A O 1
ATOM 849 N N . ILE A 1 112 ? 7.473 2.022 -2.164 1.00 94.19 112 ILE A N 1
ATOM 850 C CA . ILE A 1 112 ? 7.808 1.948 -0.734 1.00 94.19 112 ILE A CA 1
ATOM 851 C C . ILE A 1 112 ? 8.969 2.891 -0.385 1.00 94.19 112 ILE A C 1
ATOM 853 O O . ILE A 1 112 ? 8.940 3.532 0.659 1.00 94.19 112 ILE A O 1
ATOM 857 N N . ALA A 1 113 ? 9.953 3.033 -1.274 1.00 92.69 113 ALA A N 1
ATOM 858 C CA . ALA A 1 113 ? 11.067 3.960 -1.082 1.00 92.69 113 ALA A CA 1
ATOM 859 C C . ALA A 1 113 ? 10.679 5.444 -1.258 1.00 92.69 113 ALA A C 1
ATOM 861 O O . ALA A 1 113 ? 11.459 6.325 -0.905 1.00 92.69 113 ALA A O 1
ATOM 862 N N . LEU A 1 114 ? 9.508 5.733 -1.837 1.00 91.88 114 LEU A N 1
ATOM 863 C CA . LEU A 1 114 ? 9.076 7.086 -2.210 1.00 91.88 114 LEU A CA 1
ATOM 864 C C . LEU A 1 114 ? 7.958 7.659 -1.330 1.00 91.88 114 LEU A C 1
ATOM 866 O O . LEU A 1 114 ? 7.706 8.869 -1.382 1.00 91.88 114 LEU A O 1
ATOM 870 N N . PHE A 1 115 ? 7.234 6.819 -0.591 1.00 90.06 115 PHE A N 1
ATOM 871 C CA . PHE A 1 115 ? 6.123 7.290 0.229 1.00 90.06 115 PHE A CA 1
ATOM 872 C C . PHE A 1 115 ? 6.618 8.000 1.493 1.00 90.06 115 PHE A C 1
ATOM 874 O O . PHE A 1 115 ? 7.684 7.713 2.031 1.00 90.06 115 PHE A O 1
ATOM 881 N N . ASP A 1 116 ? 5.809 8.939 1.955 1.00 86.19 116 ASP A N 1
ATOM 882 C CA . ASP A 1 116 ? 5.990 9.719 3.166 1.00 86.19 116 ASP A CA 1
ATOM 883 C C . ASP A 1 116 ? 4.602 10.007 3.753 1.00 86.19 116 ASP A C 1
ATOM 885 O O . ASP A 1 116 ? 3.796 10.761 3.195 1.00 86.19 116 ASP A O 1
ATOM 889 N N . GLY A 1 117 ? 4.335 9.401 4.914 1.00 77.69 117 GLY A N 1
ATOM 890 C CA . GLY A 1 117 ? 3.069 9.539 5.638 1.00 77.69 117 GLY A CA 1
ATOM 891 C C . GLY A 1 117 ? 2.768 10.963 6.125 1.00 77.69 117 GLY A C 1
ATOM 892 O O . GLY A 1 117 ? 1.650 11.217 6.572 1.00 77.69 117 GLY A O 1
ATOM 893 N N . GLY A 1 118 ? 3.730 11.889 6.029 1.00 81.31 118 GLY A N 1
ATOM 894 C CA . GLY A 1 118 ? 3.541 13.314 6.287 1.00 81.31 118 GLY A CA 1
ATOM 895 C C . GLY A 1 118 ? 2.841 14.073 5.158 1.00 81.31 118 GLY A C 1
ATOM 896 O O . GLY A 1 118 ? 2.360 15.183 5.392 1.00 81.31 118 GLY A O 1
ATOM 897 N N . SER A 1 119 ? 2.732 13.496 3.954 1.00 79.81 119 SER A N 1
ATOM 898 C CA . SER A 1 119 ? 2.040 14.155 2.844 1.00 79.81 119 SER A CA 1
ATOM 899 C C . SER A 1 119 ? 0.581 14.424 3.199 1.00 79.81 119 SER A C 1
ATOM 901 O O . SER A 1 119 ? -0.104 13.547 3.725 1.00 79.81 119 SER A O 1
ATOM 903 N N . GLN A 1 120 ? 0.085 15.620 2.895 1.00 80.69 120 GLN A N 1
ATOM 904 C CA . GLN A 1 120 ? -1.279 16.065 3.185 1.00 80.69 120 GLN A CA 1
ATOM 905 C C . GLN A 1 120 ? -2.189 16.005 1.954 1.00 80.69 120 GLN A C 1
ATOM 907 O O . GLN A 1 120 ? -3.414 16.051 2.091 1.00 80.69 120 GLN A O 1
ATOM 912 N N . SER A 1 121 ? -1.626 15.845 0.752 1.00 81.50 121 SER A N 1
ATOM 913 C CA . SER A 1 121 ? -2.398 15.803 -0.489 1.00 81.50 121 SER A CA 1
ATOM 914 C C . SER A 1 121 ? -1.770 14.915 -1.572 1.00 81.50 121 SER A C 1
ATOM 916 O O . SER A 1 121 ? -0.549 14.860 -1.693 1.00 81.50 121 SER A O 1
ATOM 918 N N . PRO A 1 122 ? -2.575 14.301 -2.465 1.00 79.69 122 PRO A N 1
ATOM 919 C CA . PRO A 1 122 ? -2.041 13.539 -3.600 1.00 79.69 122 PRO A CA 1
ATOM 920 C C . PRO A 1 122 ? -1.109 14.348 -4.519 1.00 79.69 122 PRO A C 1
ATOM 922 O O . PRO A 1 122 ? -0.252 13.781 -5.195 1.00 79.69 122 PRO A O 1
ATOM 925 N N . LYS A 1 123 ? -1.272 15.679 -4.564 1.00 82.75 123 LYS A N 1
ATOM 926 C CA . LYS A 1 123 ? -0.415 16.577 -5.354 1.00 82.75 123 LYS A CA 1
ATOM 927 C C . LYS A 1 123 ? 0.993 16.689 -4.772 1.00 82.75 123 LYS A C 1
ATOM 929 O O . LYS A 1 123 ? 1.944 16.752 -5.544 1.00 82.75 123 LYS A O 1
ATOM 934 N N . GLU A 1 124 ? 1.136 16.686 -3.448 1.00 86.06 124 GLU A N 1
ATOM 935 C CA . GLU A 1 124 ? 2.446 16.649 -2.788 1.00 86.06 124 GLU A CA 1
ATOM 936 C C . GLU A 1 124 ? 3.154 15.321 -3.048 1.00 86.06 124 GLU A C 1
ATOM 938 O O . GLU A 1 124 ? 4.314 15.324 -3.454 1.00 86.06 124 GLU A O 1
ATOM 943 N N . SER A 1 125 ? 2.444 14.197 -2.912 1.00 88.19 125 SER A N 1
ATOM 944 C CA . SER A 1 125 ? 2.967 12.877 -3.272 1.00 88.19 125 SER A CA 1
ATOM 945 C C . SER A 1 125 ? 3.436 12.837 -4.730 1.00 88.19 125 SER A C 1
ATOM 947 O O . SER A 1 125 ? 4.537 12.374 -5.019 1.00 88.19 125 SER A O 1
ATOM 949 N N . TRP A 1 126 ? 2.623 13.357 -5.662 1.00 88.25 126 TRP A N 1
ATOM 950 C CA . TRP A 1 126 ? 2.980 13.448 -7.081 1.00 88.25 126 TRP A CA 1
ATOM 951 C C . TRP A 1 126 ? 4.245 14.283 -7.291 1.00 88.25 126 TRP A C 1
ATOM 953 O O . TRP A 1 126 ? 5.166 13.825 -7.968 1.00 88.25 126 TRP A O 1
ATOM 963 N N . LEU A 1 127 ? 4.313 15.471 -6.681 1.00 87.25 127 LEU A N 1
ATOM 964 C CA . LEU A 1 127 ? 5.466 16.360 -6.796 1.00 87.25 127 LEU A CA 1
ATOM 965 C C . LEU A 1 127 ? 6.733 15.682 -6.267 1.00 87.25 127 LEU A C 1
ATOM 967 O O . LEU A 1 127 ? 7.765 15.732 -6.932 1.00 87.25 127 LEU A O 1
ATOM 971 N N . ARG A 1 128 ? 6.649 14.994 -5.123 1.00 90.75 128 ARG A N 1
ATOM 972 C CA . ARG A 1 128 ? 7.773 14.244 -4.554 1.00 90.75 128 ARG A CA 1
ATOM 973 C C . ARG A 1 128 ? 8.260 13.158 -5.507 1.00 90.75 128 ARG A C 1
ATOM 975 O O . ARG A 1 128 ? 9.454 13.098 -5.774 1.00 90.75 128 ARG A O 1
ATOM 982 N N . VAL A 1 129 ? 7.360 12.356 -6.082 1.00 89.12 129 VAL A N 1
ATOM 983 C CA . VAL A 1 129 ? 7.741 11.330 -7.070 1.00 89.12 129 VAL A CA 1
ATOM 984 C C . VAL A 1 129 ? 8.458 11.955 -8.270 1.00 89.12 129 VAL A C 1
ATOM 986 O O . VAL A 1 129 ? 9.518 11.467 -8.657 1.00 89.12 129 VAL A O 1
ATOM 989 N N . VAL A 1 130 ? 7.921 13.043 -8.831 1.00 89.50 130 VAL A N 1
ATOM 990 C CA . VAL A 1 130 ? 8.518 13.729 -9.990 1.00 89.50 130 VAL A CA 1
ATOM 991 C C . VAL A 1 130 ? 9.907 14.279 -9.662 1.00 89.50 130 VAL A C 1
ATOM 993 O O . VAL A 1 130 ? 10.843 14.065 -10.431 1.00 89.50 130 VAL A O 1
ATOM 996 N N . LEU A 1 131 ? 10.065 14.949 -8.517 1.00 88.88 131 LEU A N 1
ATOM 997 C CA . LEU A 1 131 ? 11.351 15.505 -8.092 1.00 88.88 131 LEU A CA 1
ATOM 998 C C . LEU A 1 131 ? 12.387 14.407 -7.844 1.00 88.88 131 LEU A C 1
ATOM 1000 O O . LEU A 1 131 ? 13.510 14.523 -8.328 1.00 88.88 131 LEU A O 1
ATOM 1004 N N . THR A 1 132 ? 12.022 13.318 -7.163 1.00 88.31 132 THR A N 1
ATOM 1005 C CA . THR A 1 132 ? 12.943 12.196 -6.933 1.00 88.31 132 THR A CA 1
ATOM 1006 C C . THR A 1 132 ? 13.363 11.530 -8.237 1.00 88.31 132 THR A C 1
ATOM 1008 O O . THR A 1 132 ? 14.545 11.260 -8.432 1.00 88.31 132 THR A O 1
ATOM 1011 N N . GLN A 1 133 ? 12.432 11.316 -9.168 1.00 87.00 133 GLN A N 1
ATOM 1012 C CA . GLN A 1 133 ? 12.742 10.735 -10.479 1.00 87.00 133 GLN A CA 1
ATOM 1013 C C . GLN A 1 133 ? 13.623 11.647 -11.343 1.00 87.00 133 GLN A C 1
ATOM 1015 O O . GLN A 1 133 ? 14.401 11.151 -12.154 1.00 87.00 133 GLN A O 1
ATOM 1020 N N . ALA A 1 134 ? 13.536 12.965 -11.150 1.00 87.62 134 ALA A N 1
ATOM 1021 C CA . ALA A 1 134 ? 14.421 13.939 -11.780 1.00 87.62 134 ALA A CA 1
ATOM 1022 C C . ALA A 1 134 ? 15.788 14.079 -11.074 1.00 87.62 134 ALA A C 1
ATOM 1024 O O . ALA A 1 134 ? 16.641 14.821 -11.558 1.00 87.62 134 ALA A O 1
ATOM 1025 N N . GLY A 1 135 ? 16.010 13.395 -9.943 1.00 87.75 135 GLY A N 1
ATOM 1026 C CA . GLY A 1 135 ? 17.226 13.520 -9.130 1.00 87.75 135 GLY A CA 1
ATOM 1027 C C . GLY A 1 135 ? 17.302 14.812 -8.303 1.00 87.75 135 GLY A C 1
ATOM 1028 O O . GLY A 1 135 ? 18.394 15.233 -7.934 1.00 87.75 135 GLY A O 1
ATOM 1029 N N . LEU A 1 136 ? 16.162 15.457 -8.031 1.00 79.62 136 LEU A N 1
ATOM 1030 C CA . LEU A 1 136 ? 16.054 16.810 -7.464 1.00 79.62 136 LEU A CA 1
ATOM 1031 C C . LEU A 1 136 ? 15.456 16.850 -6.043 1.00 79.62 136 LEU A C 1
ATOM 1033 O O . LEU A 1 136 ? 14.822 17.834 -5.665 1.00 79.62 136 LEU A O 1
ATOM 1037 N N . THR A 1 137 ? 15.601 15.796 -5.241 1.00 71.69 137 THR A N 1
ATOM 1038 C CA . THR A 1 137 ? 15.006 15.742 -3.892 1.00 71.69 137 THR A CA 1
ATOM 1039 C C . THR A 1 137 ? 15.513 16.842 -2.961 1.00 71.69 137 THR A C 1
ATOM 1041 O O . THR A 1 137 ? 16.715 16.962 -2.732 1.00 71.69 137 THR A O 1
ATOM 1044 N N . ALA A 1 138 ? 14.580 17.577 -2.346 1.00 54.75 138 ALA A N 1
ATOM 1045 C CA . ALA A 1 138 ? 14.854 18.375 -1.159 1.00 54.75 138 ALA A CA 1
ATOM 1046 C C . ALA A 1 138 ? 15.058 17.429 0.035 1.00 54.75 138 ALA A C 1
ATOM 1048 O O . ALA A 1 138 ? 14.166 16.658 0.385 1.00 54.75 138 ALA A O 1
ATOM 1049 N N . THR A 1 139 ? 16.232 17.476 0.655 1.00 43.06 139 THR A N 1
ATOM 1050 C CA . THR A 1 139 ? 16.445 16.944 2.002 1.00 43.06 139 THR A CA 1
ATOM 1051 C C . THR A 1 139 ? 15.575 17.744 2.967 1.00 43.06 139 THR A C 1
ATOM 1053 O O . THR A 1 139 ? 15.877 18.905 3.229 1.00 43.06 139 THR A O 1
ATOM 1056 N N . THR A 1 140 ? 14.489 17.168 3.478 1.00 48.91 140 THR A N 1
ATOM 1057 C CA . THR A 1 140 ? 13.807 17.737 4.645 1.00 48.91 140 THR A CA 1
ATOM 1058 C C . THR A 1 140 ? 14.593 17.318 5.885 1.00 48.91 140 THR A C 1
ATOM 1060 O O . THR A 1 140 ? 14.583 16.152 6.266 1.00 48.91 140 THR A O 1
ATOM 1063 N N . ASP A 1 141 ? 15.360 18.284 6.390 1.00 44.91 141 ASP A N 1
ATOM 1064 C CA . ASP A 1 141 ? 16.093 18.388 7.653 1.00 44.91 141 ASP A CA 1
ATOM 1065 C C . ASP A 1 141 ? 16.200 17.140 8.545 1.00 44.91 141 ASP A C 1
ATOM 1067 O O . ASP A 1 141 ? 15.268 16.718 9.230 1.00 44.91 141 ASP A O 1
ATOM 1071 N N . ALA A 1 142 ? 17.442 16.666 8.670 1.00 37.19 142 ALA A N 1
ATOM 1072 C CA . ALA A 1 142 ? 17.955 16.361 9.993 1.00 37.19 142 ALA A CA 1
ATOM 1073 C C . ALA A 1 142 ? 17.871 17.648 10.827 1.00 37.19 142 ALA A C 1
ATOM 1075 O O . ALA A 1 142 ? 18.511 18.635 10.477 1.00 37.19 142 ALA A O 1
ATOM 1076 N N . ASP A 1 143 ? 17.102 17.631 11.910 1.00 38.94 143 ASP A N 1
ATOM 1077 C CA . ASP A 1 143 ? 17.284 18.559 13.023 1.00 38.94 143 ASP A CA 1
ATOM 1078 C C . ASP A 1 143 ? 18.334 17.945 13.968 1.00 38.94 143 ASP A C 1
ATOM 1080 O O . ASP A 1 143 ? 18.040 16.943 14.632 1.00 38.94 143 ASP A O 1
ATOM 1084 N N . PRO A 1 144 ? 19.583 18.449 14.020 1.00 43.84 144 PRO A N 1
ATOM 1085 C CA . PRO A 1 144 ? 20.536 18.061 15.034 1.00 43.84 144 PRO A CA 1
ATOM 1086 C C . PRO A 1 144 ? 20.421 19.052 16.197 1.00 43.84 144 PRO A C 1
ATOM 1088 O O . PRO A 1 144 ? 21.159 20.031 16.271 1.00 43.84 144 PRO A O 1
ATOM 1091 N N . GLY A 1 145 ? 19.541 18.749 17.147 1.00 44.84 145 GLY A N 1
ATOM 1092 C CA . GLY A 1 145 ? 19.691 19.216 18.522 1.00 44.84 145 GLY A CA 1
ATOM 1093 C C . GLY A 1 145 ? 18.738 20.316 18.986 1.00 44.84 145 GLY A C 1
ATOM 1094 O O . GLY A 1 145 ? 18.888 21.496 18.671 1.00 44.84 145 GLY A O 1
ATOM 1095 N N . ARG A 1 146 ? 17.894 19.919 19.939 1.00 41.50 146 ARG A N 1
ATOM 1096 C CA . ARG A 1 146 ? 17.684 20.655 21.187 1.00 41.50 146 ARG A CA 1
ATOM 1097 C C . ARG A 1 146 ? 17.779 19.705 22.369 1.00 41.50 146 ARG A C 1
ATOM 1099 O O . ARG A 1 146 ? 17.321 18.552 22.223 1.00 41.50 146 ARG A O 1
#